Protein AF-A0A3S8V312-F1 (afdb_monomer_lite)

Radius of gyration: 23.3 Å; chains: 1; bounding box: 88×38×31 Å

Secondary structure (DSSP, 8-state):
-----------------------------------S-HHHHHHT--TT--HHHHHHHHHHHHHHS-TTT-TT-TTHHHHHHHHHHHHHHHHSHHHHHHHHHH-S-GGGGGGT-

pLDDT: mean 70.23, std 18.91, range [37.31, 92.5]

Sequence (113 aa):
MPLKKQRLETTEENVKTSDASSHQTNFDNKQTKFSSRPFYDILGISQDASINEIDKAYKLMAIRVHPDKNLNDANATEKFQQLIKAYETLKDPKKRHLYDLNGSDDAFYKRIY

Foldseek 3Di:
DDDDDDDDDDDDDDPDDDDDDDPPPDDDDDDDDPPLAVLCVLLPHDPPDDLVSLVVSLVVSCVVLPCVVVVPDPCSVVSNVSSVVSSVQSNDPVSVVVCVVVTPDPVVVVVPD

Structure (mmCIF, N/CA/C/O backbone):
data_AF-A0A3S8V312-F1
#
_entry.id   AF-A0A3S8V312-F1
#
loop_
_atom_site.group_PDB
_atom_site.id
_atom_site.type_symbol
_atom_site.label_atom_id
_atom_site.label_alt_id
_atom_site.label_comp_id
_atom_site.label_asym_id
_atom_site.label_entity_id
_atom_site.label_seq_id
_atom_site.pdbx_PDB_ins_code
_atom_site.Cartn_x
_atom_site.Cartn_y
_atom_site.Cartn_z
_atom_site.occupancy
_atom_site.B_iso_or_equiv
_atom_site.auth_seq_id
_atom_site.auth_comp_id
_atom_site.auth_asym_id
_atom_site.auth_atom_id
_atom_site.pdbx_PDB_model_num
ATOM 1 N N . MET A 1 1 ? -70.123 8.227 4.936 1.00 42.84 1 MET A N 1
ATOM 2 C CA . MET A 1 1 ? -69.164 7.237 4.394 1.00 42.84 1 MET A CA 1
ATOM 3 C C . MET A 1 1 ? -68.386 6.625 5.560 1.00 42.84 1 MET A C 1
ATOM 5 O O . MET A 1 1 ? -68.023 7.383 6.452 1.00 42.84 1 MET A O 1
ATOM 9 N N . PRO A 1 2 ? -68.245 5.289 5.631 1.00 42.06 2 PRO A N 1
ATOM 10 C CA . PRO A 1 2 ? -67.851 4.556 6.837 1.00 42.06 2 PRO A CA 1
ATOM 11 C C . PRO A 1 2 ? -66.333 4.408 7.032 1.00 42.06 2 PRO A C 1
ATOM 13 O O . PRO A 1 2 ? -65.575 4.279 6.076 1.00 42.06 2 PRO A O 1
ATOM 16 N N . LEU A 1 3 ? -65.936 4.347 8.308 1.00 47.75 3 LEU A N 1
ATOM 17 C CA . LEU A 1 3 ? -64.663 3.821 8.805 1.00 47.75 3 LEU A CA 1
ATOM 18 C C . LEU A 1 3 ? -64.564 2.303 8.586 1.00 47.75 3 LEU A C 1
ATOM 20 O O . LEU A 1 3 ? -65.566 1.608 8.754 1.00 47.75 3 LEU A O 1
ATOM 24 N N . LYS A 1 4 ? -63.346 1.776 8.393 1.00 49.97 4 LYS A N 1
ATOM 25 C CA . LYS A 1 4 ? -62.941 0.451 8.901 1.00 49.97 4 LYS A CA 1
ATOM 26 C C . LYS A 1 4 ? -61.419 0.364 9.073 1.00 49.97 4 LYS A C 1
ATOM 28 O O . LYS A 1 4 ? -60.651 0.629 8.158 1.00 49.97 4 LYS A O 1
ATOM 33 N N . LYS A 1 5 ? -61.039 0.034 10.308 1.00 49.31 5 LYS A N 1
ATOM 34 C CA . LYS A 1 5 ? -59.706 -0.338 10.795 1.00 49.31 5 LYS A CA 1
ATOM 35 C C . LYS A 1 5 ? -59.423 -1.821 10.498 1.00 49.31 5 LYS A C 1
ATOM 37 O O . LYS A 1 5 ? -60.373 -2.562 10.268 1.00 49.31 5 LYS A O 1
ATOM 42 N N . GLN A 1 6 ? -58.159 -2.207 10.718 1.00 40.34 6 GLN A N 1
ATOM 43 C CA . GLN A 1 6 ? -57.574 -3.531 11.048 1.00 40.34 6 GLN A CA 1
ATOM 44 C C . GLN A 1 6 ? -56.580 -4.030 9.994 1.00 40.34 6 GLN A C 1
ATOM 46 O O . GLN A 1 6 ? -56.851 -3.895 8.813 1.00 40.34 6 GLN A O 1
ATOM 51 N N . ARG A 1 7 ? -55.464 -4.688 10.327 1.00 42.94 7 ARG A N 1
ATOM 52 C CA . ARG A 1 7 ? -54.703 -4.940 11.571 1.00 42.94 7 ARG A CA 1
ATOM 53 C C . ARG A 1 7 ? -53.469 -5.771 11.142 1.00 42.94 7 ARG A C 1
ATOM 55 O O . ARG A 1 7 ? -53.582 -6.545 10.206 1.00 42.94 7 ARG A O 1
ATOM 62 N N . LEU A 1 8 ? -52.358 -5.530 11.844 1.00 46.00 8 LEU A N 1
ATOM 63 C CA . LEU A 1 8 ? -51.113 -6.293 12.096 1.00 46.00 8 LEU A CA 1
ATOM 64 C C . LEU A 1 8 ? -50.925 -7.705 11.494 1.00 46.00 8 LEU A C 1
ATOM 66 O O . LEU A 1 8 ? -51.817 -8.526 11.641 1.00 46.00 8 LEU A O 1
ATOM 70 N N . GLU A 1 9 ? -49.702 -8.000 11.027 1.00 42.09 9 GLU A N 1
ATOM 71 C CA . GLU A 1 9 ? -48.766 -9.049 11.523 1.00 42.09 9 GLU A CA 1
ATOM 72 C C . GLU A 1 9 ? -47.446 -8.933 10.715 1.00 42.09 9 GLU A C 1
ATOM 74 O O . GLU A 1 9 ? -47.503 -8.737 9.506 1.00 42.09 9 GLU A O 1
ATOM 79 N N . THR A 1 10 ? -46.286 -8.626 11.313 1.00 40.16 10 THR A N 1
ATOM 80 C CA . THR A 1 10 ? -45.315 -9.445 12.085 1.00 40.16 10 THR A CA 1
ATOM 81 C C . THR A 1 10 ? -44.509 -10.415 11.217 1.00 40.16 10 THR A C 1
ATOM 83 O O . THR A 1 10 ? -45.064 -11.027 10.319 1.00 40.16 10 THR A O 1
ATOM 86 N N . THR A 1 11 ? -43.236 -10.568 11.613 1.00 45.00 11 THR A N 1
ATOM 87 C CA . THR A 1 11 ? -42.170 -11.474 11.145 1.00 45.00 11 THR A CA 1
ATOM 88 C C . THR A 1 11 ? -41.345 -10.876 9.985 1.00 45.00 11 THR A C 1
ATOM 90 O O . THR A 1 11 ? -41.888 -10.361 9.023 1.00 45.00 11 THR A O 1
ATOM 93 N N . GLU A 1 12 ? -40.014 -10.795 10.018 1.00 54.50 12 GLU A N 1
ATOM 94 C CA . GLU A 1 12 ? -39.038 -11.705 10.616 1.00 54.50 12 GLU A CA 1
ATOM 95 C C . GLU A 1 12 ? -37.772 -10.951 11.049 1.00 54.50 12 GLU A C 1
ATOM 97 O O . GLU A 1 12 ? -37.232 -10.105 10.332 1.00 54.50 12 GLU A O 1
ATOM 102 N N . GLU A 1 13 ? -37.300 -11.295 12.245 1.00 46.16 13 GLU A N 1
ATOM 103 C CA . GLU A 1 13 ? -35.908 -11.150 12.646 1.00 46.16 13 GLU A CA 1
ATOM 104 C C . GLU A 1 13 ? -34.987 -11.795 11.606 1.00 46.16 13 GLU A C 1
ATOM 106 O O . GLU A 1 13 ? -35.237 -12.910 11.153 1.00 46.16 13 GLU A O 1
ATOM 111 N N . ASN A 1 14 ? -33.851 -11.164 11.321 1.00 45.34 14 ASN A N 1
ATOM 112 C CA . ASN A 1 14 ? -32.683 -11.933 10.911 1.00 45.34 14 ASN A CA 1
ATOM 113 C C . ASN A 1 14 ? -31.423 -11.355 11.554 1.00 45.34 14 ASN A C 1
ATOM 115 O O . ASN A 1 14 ? -30.580 -10.735 10.908 1.00 45.34 14 ASN A O 1
ATOM 119 N N . VAL A 1 15 ? -31.307 -11.578 12.863 1.00 52.47 15 VAL A N 1
ATOM 120 C CA . VAL A 1 15 ? -29.998 -11.782 13.479 1.00 52.47 15 VAL A CA 1
ATOM 121 C C . VAL A 1 15 ? -29.544 -13.170 13.042 1.00 52.47 15 VAL A C 1
ATOM 123 O O . VAL A 1 15 ? -30.069 -14.175 13.515 1.00 52.47 15 VAL A O 1
ATOM 126 N N . LYS A 1 16 ? -28.556 -13.238 12.149 1.00 48.75 16 LYS A N 1
ATOM 127 C CA . LYS A 1 16 ? -27.792 -14.468 11.943 1.00 48.75 16 LYS A CA 1
ATOM 128 C C . LYS A 1 16 ? -26.303 -14.184 12.019 1.00 48.75 16 LYS A C 1
ATOM 130 O O . LYS A 1 16 ? -25.621 -13.953 11.027 1.00 48.75 16 LYS A O 1
ATOM 135 N N . THR A 1 17 ? -25.819 -14.216 13.254 1.00 47.81 17 THR A N 1
ATOM 136 C CA . THR A 1 17 ? -24.471 -14.677 13.569 1.00 47.81 17 THR A CA 1
ATOM 137 C C . THR A 1 17 ? -24.333 -16.136 13.130 1.00 47.81 17 THR A C 1
ATOM 139 O O . THR A 1 17 ? -25.051 -17.003 13.625 1.00 47.81 17 THR A O 1
ATOM 142 N N . SER A 1 18 ? -23.424 -16.392 12.198 1.00 46.62 18 SER A N 1
ATOM 143 C CA . SER A 1 18 ? -22.725 -17.668 11.992 1.00 46.62 18 SER A CA 1
ATOM 144 C C . SER A 1 18 ? -21.650 -17.366 10.946 1.00 46.62 18 SER A C 1
ATOM 146 O O . SER A 1 18 ? -21.971 -17.178 9.776 1.00 46.62 18 SER A O 1
ATOM 148 N N . ASP A 1 19 ? -20.446 -16.973 11.349 1.00 42.00 19 ASP A N 1
ATOM 149 C CA . ASP A 1 19 ? -19.331 -17.887 11.625 1.00 42.00 19 ASP A CA 1
ATOM 150 C C . ASP A 1 19 ? -19.140 -18.994 10.576 1.00 42.00 19 ASP A C 1
ATOM 152 O O . ASP A 1 19 ? -20.055 -19.744 10.247 1.00 42.00 19 ASP A O 1
ATOM 156 N N . ALA A 1 20 ? -17.877 -19.110 10.158 1.00 45.06 20 ALA A N 1
ATOM 157 C CA . ALA A 1 20 ? -17.252 -20.178 9.380 1.00 45.06 20 ALA A CA 1
ATOM 158 C C . ALA A 1 20 ? -17.458 -20.194 7.846 1.00 45.06 20 ALA A C 1
ATOM 160 O O . ALA A 1 20 ? -18.373 -20.789 7.295 1.00 45.06 20 ALA A O 1
ATOM 161 N N . SER A 1 21 ? -16.425 -19.663 7.180 1.00 43.53 21 SER A N 1
ATOM 162 C CA . SER A 1 21 ? -15.687 -20.318 6.089 1.00 43.53 21 SER A CA 1
ATOM 163 C C . SER A 1 21 ? -16.442 -20.706 4.811 1.00 43.53 21 SER A C 1
ATOM 165 O O . SER A 1 21 ? -16.982 -21.801 4.681 1.00 43.53 21 SER A O 1
ATOM 167 N N . SER A 1 22 ? -16.306 -19.862 3.787 1.00 37.31 22 SER A N 1
ATOM 168 C CA . SER A 1 22 ? -15.978 -20.302 2.421 1.00 37.31 22 SER A CA 1
ATOM 169 C C . SER A 1 22 ? -15.510 -19.100 1.605 1.00 37.31 22 SER A C 1
ATOM 171 O O . SER A 1 22 ? -16.280 -18.483 0.875 1.00 37.31 22 SER A O 1
ATOM 173 N N . HIS A 1 23 ? -14.231 -18.734 1.735 1.00 39.84 23 HIS A N 1
ATOM 174 C CA . HIS A 1 23 ? -13.601 -17.863 0.742 1.00 39.84 23 HIS A CA 1
ATOM 175 C C . HIS A 1 23 ? -13.265 -18.727 -0.471 1.00 39.84 23 HIS A C 1
ATOM 177 O O . HIS A 1 23 ? -12.166 -19.259 -0.604 1.00 39.84 23 HIS A O 1
ATOM 183 N N . GLN A 1 24 ? -14.264 -18.908 -1.331 1.00 43.72 24 GLN A N 1
ATOM 184 C CA . GLN A 1 24 ? -14.083 -19.405 -2.684 1.00 43.72 24 GLN A CA 1
ATOM 185 C C . GLN A 1 24 ? -13.208 -18.374 -3.415 1.00 43.72 24 GLN A C 1
ATOM 187 O O . GLN A 1 24 ? -13.698 -17.340 -3.870 1.00 43.72 24 GLN A 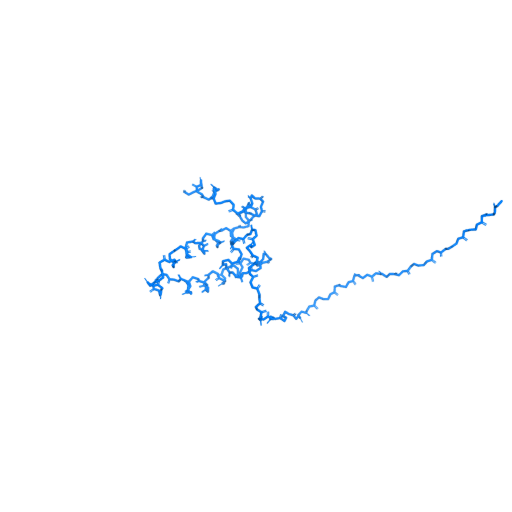O 1
ATOM 192 N N . THR A 1 25 ? -11.891 -18.590 -3.468 1.00 44.00 25 THR A N 1
ATOM 193 C CA . THR A 1 25 ? -10.986 -17.740 -4.250 1.00 44.00 25 THR A CA 1
ATOM 194 C C . THR A 1 25 ? -11.180 -18.072 -5.723 1.00 44.00 25 THR A C 1
ATOM 196 O O . THR A 1 25 ? -10.464 -18.893 -6.295 1.00 44.00 25 THR A O 1
ATOM 199 N N . ASN A 1 26 ? -12.201 -17.458 -6.316 1.00 44.97 26 ASN A N 1
ATOM 200 C CA . ASN A 1 26 ? -12.432 -17.436 -7.751 1.00 44.97 26 ASN A CA 1
ATOM 201 C C . ASN A 1 26 ? -11.351 -16.562 -8.401 1.00 44.97 26 ASN A C 1
ATOM 203 O O . ASN A 1 26 ? -11.486 -15.346 -8.526 1.00 44.97 26 ASN A O 1
ATOM 207 N N . PHE A 1 27 ? -10.248 -17.204 -8.773 1.00 60.53 27 PHE A N 1
ATOM 208 C CA . PHE A 1 27 ? -9.348 -16.714 -9.805 1.00 60.53 27 PHE A CA 1
ATOM 209 C C . PHE A 1 27 ? -10.092 -16.801 -11.136 1.00 60.53 27 PHE A C 1
ATOM 211 O O . PHE A 1 27 ? -10.255 -17.910 -11.608 1.00 60.53 27 PHE A O 1
ATOM 218 N N . ASP A 1 28 ? -10.559 -15.682 -11.699 1.00 45.91 28 ASP A N 1
ATOM 219 C CA . ASP A 1 28 ? -10.660 -15.473 -13.156 1.00 45.91 28 ASP A CA 1
ATOM 220 C C . ASP A 1 28 ? -11.163 -14.049 -13.499 1.00 45.91 28 ASP A C 1
ATOM 222 O O . ASP A 1 28 ? -12.344 -13.722 -13.431 1.00 45.91 28 ASP A O 1
ATOM 226 N N . ASN A 1 29 ? -10.200 -13.199 -13.872 1.00 64.19 29 ASN A N 1
ATOM 227 C CA . ASN A 1 29 ? -10.244 -12.247 -14.990 1.00 64.19 29 ASN A CA 1
ATOM 228 C C . ASN A 1 29 ? -11.448 -11.279 -15.158 1.00 64.19 29 ASN A C 1
ATOM 230 O O . ASN A 1 29 ? -12.419 -11.609 -15.837 1.00 64.19 29 ASN A O 1
ATOM 234 N N . LYS A 1 30 ? -11.283 -10.000 -14.757 1.00 46.47 30 LYS A N 1
ATOM 235 C CA . LYS A 1 30 ? -11.617 -8.854 -15.642 1.00 46.47 30 LYS A CA 1
ATOM 236 C C . LYS A 1 30 ? -11.063 -7.492 -15.181 1.00 46.47 30 LYS A C 1
ATOM 238 O O . LYS A 1 30 ? -11.475 -6.931 -14.175 1.00 46.47 30 LYS A O 1
ATOM 243 N N . GLN A 1 31 ? -10.145 -6.982 -15.998 1.00 46.69 31 GLN A N 1
ATOM 244 C CA . GLN A 1 31 ? -9.821 -5.588 -16.340 1.00 46.69 31 GLN A CA 1
ATOM 245 C C . GLN A 1 31 ? -10.380 -4.432 -15.469 1.00 46.69 31 GLN A C 1
ATOM 247 O O . GLN A 1 31 ? -11.556 -4.080 -15.523 1.00 46.69 31 GLN A O 1
ATOM 252 N N . THR A 1 32 ? -9.434 -3.775 -14.785 1.00 46.22 32 THR A N 1
ATOM 253 C CA . THR A 1 32 ? -9.288 -2.314 -14.613 1.00 46.22 32 THR A CA 1
ATOM 254 C C . THR A 1 32 ? -10.492 -1.529 -14.082 1.00 46.22 32 THR A C 1
ATOM 256 O O . THR A 1 32 ? -11.098 -0.728 -14.792 1.00 46.22 32 THR A O 1
ATOM 259 N N . LYS A 1 33 ? -10.736 -1.612 -12.773 1.00 45.69 33 LYS A N 1
ATOM 260 C CA . LYS A 1 33 ? -11.021 -0.383 -12.027 1.00 45.69 33 LYS A CA 1
ATOM 261 C C . LYS A 1 33 ? -9.681 0.126 -11.520 1.00 45.69 33 LYS A C 1
ATOM 263 O O . LYS A 1 33 ? -9.056 -0.537 -10.705 1.00 45.69 33 LYS A O 1
ATOM 268 N N . PHE A 1 34 ? -9.232 1.277 -12.014 1.00 50.50 34 PHE A N 1
ATOM 269 C CA . PHE A 1 34 ? -8.272 2.082 -11.266 1.00 50.50 34 PHE A CA 1
ATOM 270 C C . PHE A 1 34 ? -8.983 2.472 -9.973 1.00 50.50 34 PHE A C 1
ATOM 272 O O . PHE A 1 34 ? -9.799 3.396 -9.957 1.00 50.50 34 PHE A O 1
ATOM 279 N N . SER A 1 35 ? -8.792 1.672 -8.925 1.00 47.75 35 SER A N 1
ATOM 280 C CA . SER A 1 35 ? -9.365 1.947 -7.621 1.00 47.75 35 SER A CA 1
ATOM 281 C C . SER A 1 35 ? -8.879 3.315 -7.188 1.00 47.75 35 SER A C 1
ATOM 283 O O . SER A 1 35 ? -7.716 3.667 -7.378 1.00 47.75 35 SER A O 1
ATOM 285 N N . SER A 1 36 ? -9.744 4.062 -6.513 1.00 57.38 36 SER A N 1
ATOM 286 C CA . SER A 1 36 ? -9.420 5.363 -5.924 1.00 57.38 36 SER A CA 1
ATOM 287 C C . SER A 1 36 ? -8.280 5.312 -4.882 1.00 57.38 36 SER A C 1
ATOM 289 O O . SER A 1 36 ? -7.986 6.333 -4.260 1.00 57.38 36 SER A O 1
ATOM 291 N N . ARG A 1 37 ? -7.663 4.135 -4.675 1.00 64.56 37 ARG A N 1
ATOM 292 C CA . ARG A 1 37 ? -6.613 3.830 -3.707 1.00 64.56 37 ARG A CA 1
ATOM 293 C C . ARG A 1 37 ? -5.565 2.837 -4.267 1.00 64.56 37 ARG A C 1
ATOM 295 O O . ARG A 1 37 ? -5.647 1.645 -3.968 1.00 64.56 37 ARG A O 1
ATOM 302 N N . PRO A 1 38 ? -4.560 3.294 -5.036 1.00 74.12 38 PRO A N 1
ATOM 303 C CA . PRO A 1 38 ? -3.558 2.428 -5.661 1.00 74.12 38 PRO A CA 1
ATOM 304 C C . PRO A 1 38 ? -2.729 1.599 -4.667 1.00 74.12 38 PRO A C 1
ATOM 306 O O . PRO A 1 38 ? -2.203 0.561 -5.048 1.00 74.12 38 PRO A O 1
ATOM 309 N N . PHE A 1 39 ? -2.606 1.994 -3.393 1.00 83.62 39 PHE A N 1
ATOM 310 C CA . PHE A 1 39 ? -1.722 1.297 -2.446 1.00 83.62 39 PHE A CA 1
ATOM 311 C C . PHE A 1 39 ? -2.185 -0.117 -2.079 1.00 83.62 39 PHE A C 1
ATOM 313 O O . PHE A 1 39 ? -1.352 -1.013 -1.965 1.00 83.62 39 PHE A O 1
ATOM 320 N N . TYR A 1 40 ? -3.492 -0.344 -1.939 1.00 86.56 40 TYR A N 1
ATOM 321 C CA . TYR A 1 40 ? -4.022 -1.681 -1.650 1.00 86.56 40 TYR A CA 1
ATOM 322 C C . TYR A 1 40 ? -3.869 -2.610 -2.865 1.00 86.56 40 TYR A C 1
ATOM 324 O O . TYR A 1 40 ? -3.487 -3.770 -2.711 1.00 86.56 40 TYR A O 1
ATOM 332 N N . ASP A 1 41 ? -4.050 -2.066 -4.072 1.00 84.31 41 ASP A N 1
ATOM 333 C CA . ASP A 1 41 ? -3.871 -2.798 -5.329 1.00 84.31 41 ASP A CA 1
ATOM 334 C C . ASP A 1 41 ? -2.400 -3.157 -5.588 1.00 84.31 41 ASP A C 1
ATOM 336 O O . ASP A 1 41 ? -2.114 -4.266 -6.034 1.00 84.31 41 ASP A O 1
ATOM 340 N N . ILE A 1 42 ? -1.455 -2.263 -5.257 1.00 85.38 42 ILE A N 1
ATOM 341 C CA . ILE A 1 42 ? -0.008 -2.524 -5.380 1.00 85.38 42 ILE A CA 1
ATOM 342 C C . ILE A 1 42 ? 0.415 -3.711 -4.505 1.00 85.38 42 ILE A C 1
ATOM 344 O O . ILE A 1 42 ? 1.212 -4.546 -4.936 1.00 85.38 42 ILE A O 1
ATOM 348 N N . LEU A 1 43 ? -0.118 -3.807 -3.282 1.00 85.62 43 LEU A N 1
ATOM 349 C CA . LEU A 1 43 ? 0.140 -4.953 -2.407 1.00 85.62 43 LEU A CA 1
ATOM 350 C C . LEU A 1 43 ? -0.707 -6.180 -2.784 1.00 85.62 43 LEU A C 1
ATOM 352 O O . LEU A 1 43 ? -0.369 -7.291 -2.377 1.00 85.62 43 LEU A O 1
ATOM 356 N N . GLY A 1 44 ? -1.774 -6.005 -3.569 1.00 85.50 44 GLY A N 1
ATOM 357 C CA . GLY A 1 44 ? -2.708 -7.067 -3.937 1.00 85.50 44 GLY A CA 1
ATOM 358 C C . GLY A 1 44 ? -3.542 -7.559 -2.753 1.00 85.50 44 GLY A C 1
ATOM 359 O O . GLY A 1 44 ? -3.816 -8.753 -2.649 1.00 85.50 44 GLY A O 1
ATOM 360 N N . ILE A 1 45 ? -3.895 -6.658 -1.835 1.00 88.62 45 ILE A N 1
ATOM 361 C CA . ILE A 1 45 ? -4.631 -6.964 -0.603 1.00 88.62 45 ILE A CA 1
ATOM 362 C C . ILE A 1 45 ? -5.959 -6.209 -0.545 1.00 88.62 45 ILE A C 1
ATOM 364 O O . ILE A 1 45 ? -6.134 -5.179 -1.194 1.00 88.62 45 ILE A O 1
ATOM 368 N N . SER A 1 46 ? -6.891 -6.702 0.275 1.00 86.25 46 SER A N 1
ATOM 369 C CA . SER A 1 46 ? -8.142 -5.987 0.540 1.00 86.25 46 SER A CA 1
ATOM 370 C C . SER A 1 46 ? -7.904 -4.724 1.374 1.00 86.25 46 SER A C 1
ATOM 372 O O . SER A 1 46 ? -6.938 -4.628 2.131 1.00 86.25 46 SER A O 1
ATOM 374 N N . GLN A 1 47 ? -8.835 -3.774 1.298 1.00 82.69 47 GLN A N 1
ATOM 375 C CA . GLN A 1 47 ? -8.863 -2.622 2.202 1.00 82.69 47 GLN A CA 1
ATOM 376 C C . GLN A 1 47 ? -9.057 -3.070 3.651 1.00 82.69 47 GLN A C 1
ATOM 378 O O . GLN A 1 47 ? -8.494 -2.470 4.554 1.00 82.69 47 GLN A O 1
ATOM 383 N N . ASP A 1 48 ? -9.755 -4.179 3.881 1.00 84.81 48 ASP A N 1
ATOM 384 C CA . ASP A 1 48 ? -9.950 -4.760 5.214 1.00 84.81 48 ASP A CA 1
ATOM 385 C C . ASP A 1 48 ? -8.747 -5.583 5.702 1.00 84.81 48 ASP A C 1
ATOM 387 O O . ASP A 1 48 ? -8.799 -6.181 6.776 1.00 84.81 48 ASP A O 1
ATOM 391 N N . ALA A 1 49 ? -7.652 -5.621 4.932 1.00 87.44 49 ALA A N 1
ATOM 392 C CA . ALA A 1 49 ? -6.478 -6.402 5.282 1.00 87.44 49 ALA A CA 1
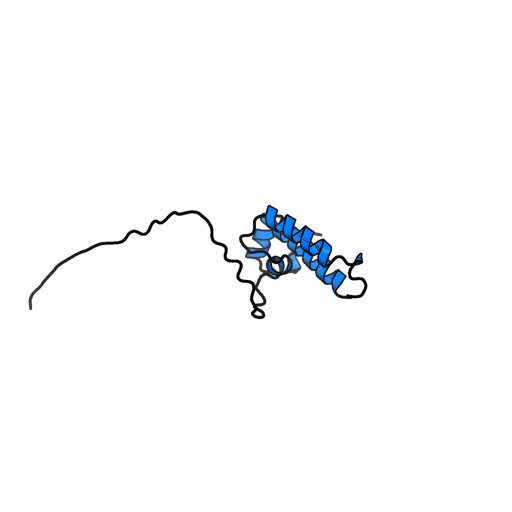ATOM 393 C C . ALA A 1 49 ? -5.867 -5.948 6.613 1.00 87.44 49 ALA A C 1
ATOM 395 O O . ALA A 1 49 ? -5.704 -4.753 6.904 1.00 87.44 49 ALA A O 1
ATOM 396 N N . SER A 1 50 ? -5.485 -6.944 7.404 1.00 90.38 50 SER A N 1
ATOM 397 C CA . SER A 1 50 ? -4.798 -6.762 8.676 1.00 90.38 50 SER A CA 1
ATOM 398 C C . SER A 1 50 ? -3.333 -6.371 8.466 1.00 90.38 50 SER A C 1
ATOM 400 O O . SER A 1 50 ? -2.720 -6.698 7.450 1.00 90.38 50 SER A O 1
ATOM 402 N N . ILE A 1 51 ? -2.706 -5.762 9.478 1.00 89.56 51 ILE A N 1
ATOM 403 C CA . ILE A 1 51 ? -1.272 -5.399 9.451 1.00 89.56 51 ILE A CA 1
ATOM 404 C C . ILE A 1 51 ? -0.385 -6.618 9.134 1.00 89.56 51 ILE A C 1
ATOM 406 O O . ILE A 1 51 ? 0.578 -6.516 8.377 1.00 89.56 51 ILE A O 1
ATOM 410 N N . ASN A 1 52 ? -0.747 -7.795 9.651 1.00 90.56 52 ASN A N 1
ATOM 411 C CA . ASN A 1 52 ? -0.049 -9.047 9.352 1.00 90.56 52 ASN A CA 1
ATOM 412 C C . ASN A 1 52 ? -0.133 -9.446 7.870 1.00 90.56 52 ASN A C 1
ATOM 414 O O . ASN A 1 52 ? 0.812 -10.024 7.337 1.00 90.56 52 ASN A O 1
ATOM 418 N N . GLU A 1 53 ? -1.253 -9.171 7.204 1.00 90.50 53 GLU A N 1
ATOM 419 C CA . GLU A 1 53 ? -1.430 -9.452 5.777 1.00 90.50 53 GLU A CA 1
ATOM 420 C C . GLU A 1 53 ? -0.656 -8.448 4.927 1.00 90.50 53 GLU A C 1
ATOM 422 O O . GLU A 1 53 ? 0.025 -8.856 3.990 1.00 90.50 53 GLU A O 1
ATOM 427 N N . ILE A 1 54 ? -0.665 -7.170 5.318 1.00 90.94 54 ILE A N 1
ATOM 428 C CA . ILE A 1 54 ? 0.152 -6.109 4.710 1.00 90.94 54 ILE A CA 1
ATOM 429 C C . ILE A 1 54 ? 1.642 -6.488 4.744 1.00 90.94 54 ILE A C 1
ATOM 431 O O . ILE A 1 54 ? 2.327 -6.406 3.726 1.00 90.94 54 ILE A O 1
ATOM 435 N N . ASP A 1 55 ? 2.144 -6.966 5.887 1.00 91.44 55 ASP A N 1
ATOM 436 C CA . ASP A 1 55 ? 3.552 -7.354 6.046 1.00 91.44 55 ASP A CA 1
ATOM 437 C C . ASP A 1 55 ? 3.926 -8.598 5.225 1.00 91.44 55 ASP A C 1
ATOM 439 O O . ASP A 1 55 ? 4.995 -8.657 4.613 1.00 91.44 55 ASP A O 1
ATOM 443 N N . LYS A 1 56 ? 3.028 -9.586 5.151 1.00 92.44 56 LYS A N 1
ATOM 444 C CA . LYS A 1 56 ? 3.218 -10.770 4.299 1.00 92.44 56 LYS A CA 1
ATOM 445 C C . LYS A 1 56 ? 3.203 -10.406 2.814 1.00 92.44 56 LYS A C 1
ATOM 447 O O . LYS A 1 56 ? 4.091 -10.834 2.078 1.00 92.44 56 LYS A O 1
ATOM 452 N N . ALA A 1 57 ? 2.228 -9.610 2.382 1.00 91.44 57 ALA A N 1
ATOM 453 C CA . ALA A 1 57 ? 2.080 -9.182 0.997 1.00 91.44 57 ALA A CA 1
ATOM 454 C C . ALA A 1 57 ? 3.278 -8.347 0.534 1.00 91.44 57 ALA A C 1
ATOM 456 O O . ALA A 1 57 ? 3.828 -8.613 -0.534 1.00 91.44 57 ALA A O 1
ATOM 457 N N . TYR A 1 58 ? 3.752 -7.418 1.372 1.00 92.50 58 TYR A N 1
ATOM 458 C CA . TYR A 1 58 ? 4.953 -6.634 1.096 1.00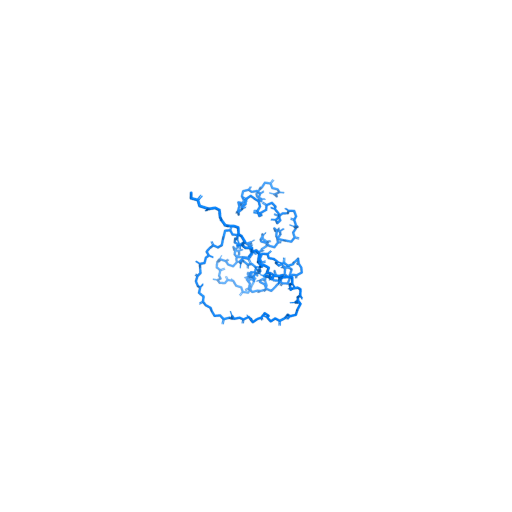 92.50 58 TYR A CA 1
ATOM 459 C C . TYR A 1 58 ? 6.176 -7.522 0.859 1.00 92.50 58 TYR A C 1
ATOM 461 O O . TYR A 1 58 ? 6.842 -7.376 -0.161 1.00 92.50 58 TYR A O 1
ATOM 469 N N . LYS A 1 59 ? 6.446 -8.491 1.746 1.00 91.19 59 LYS A N 1
ATOM 470 C CA . LYS A 1 59 ? 7.589 -9.411 1.592 1.00 91.19 59 LYS A CA 1
ATOM 471 C C . LYS A 1 59 ? 7.505 -10.211 0.294 1.00 91.19 59 LYS A C 1
ATOM 473 O O . LYS A 1 59 ? 8.499 -10.335 -0.417 1.00 91.19 59 LYS A O 1
ATOM 478 N N . LEU A 1 60 ? 6.320 -10.726 -0.033 1.00 90.56 60 LEU A N 1
ATOM 479 C CA . LEU A 1 60 ? 6.092 -11.484 -1.264 1.00 90.56 60 LEU A CA 1
ATOM 480 C C . LEU A 1 60 ? 6.304 -10.614 -2.507 1.00 90.56 60 LEU A C 1
ATOM 482 O O . LEU A 1 60 ? 7.021 -11.017 -3.422 1.00 90.56 60 LEU A O 1
ATOM 486 N N . MET A 1 61 ? 5.722 -9.416 -2.539 1.00 89.75 61 MET A N 1
ATOM 487 C CA . MET A 1 61 ? 5.863 -8.502 -3.671 1.00 89.75 61 MET A CA 1
ATOM 488 C C . MET A 1 61 ? 7.288 -7.972 -3.807 1.00 89.75 61 MET A C 1
ATOM 490 O O . MET A 1 61 ? 7.792 -7.915 -4.923 1.00 89.75 61 MET A O 1
ATOM 494 N N . ALA A 1 62 ? 7.973 -7.674 -2.701 1.00 88.94 62 ALA A N 1
ATOM 495 C CA . ALA A 1 62 ? 9.342 -7.166 -2.706 1.00 88.94 62 ALA A CA 1
ATOM 496 C C . ALA A 1 62 ? 10.303 -8.153 -3.370 1.00 88.94 62 ALA A C 1
ATOM 498 O O . ALA A 1 62 ? 11.176 -7.734 -4.118 1.00 88.94 62 ALA A O 1
ATOM 499 N N . ILE A 1 63 ? 10.105 -9.460 -3.165 1.00 89.00 63 ILE A N 1
ATOM 500 C CA . ILE A 1 63 ? 10.883 -10.508 -3.841 1.00 89.00 63 ILE A CA 1
ATOM 501 C C . ILE A 1 63 ? 10.548 -10.566 -5.339 1.00 89.00 63 ILE A C 1
ATOM 503 O O . ILE A 1 63 ? 11.439 -10.778 -6.161 1.00 89.00 63 ILE A O 1
ATOM 507 N N . ARG A 1 64 ? 9.274 -10.373 -5.708 1.00 86.56 64 ARG A N 1
ATOM 508 C CA . ARG A 1 64 ? 8.806 -10.434 -7.105 1.00 86.56 64 ARG A CA 1
ATOM 509 C C . ARG A 1 64 ? 9.283 -9.245 -7.933 1.00 86.56 64 ARG A C 1
ATOM 511 O O . ARG A 1 64 ? 9.699 -9.437 -9.071 1.00 86.56 64 ARG A O 1
ATOM 518 N N . VAL A 1 65 ? 9.237 -8.042 -7.366 1.00 86.06 65 VAL A N 1
ATOM 519 C CA . VAL A 1 65 ? 9.596 -6.786 -8.046 1.00 86.06 65 VAL A CA 1
ATOM 520 C C . VAL A 1 65 ? 10.999 -6.294 -7.684 1.00 86.06 65 VAL A C 1
ATOM 522 O O . VAL A 1 65 ? 11.356 -5.169 -8.017 1.00 86.06 65 VAL A O 1
ATOM 525 N N . HIS A 1 66 ? 11.812 -7.125 -7.018 1.00 84.69 66 HIS A N 1
ATOM 526 C CA . HIS A 1 66 ? 13.158 -6.747 -6.593 1.00 84.69 66 HIS A CA 1
ATOM 527 C C . HIS A 1 66 ? 14.006 -6.298 -7.799 1.00 84.69 66 HIS A C 1
ATOM 529 O O . HIS A 1 66 ? 14.089 -7.053 -8.777 1.00 84.69 66 HIS A O 1
ATOM 535 N N . PRO A 1 67 ? 14.675 -5.132 -7.746 1.00 84.56 67 PRO A N 1
ATOM 536 C CA . PRO A 1 67 ? 15.439 -4.607 -8.880 1.00 84.56 67 PRO A CA 1
ATOM 537 C C . PRO A 1 67 ? 16.615 -5.513 -9.272 1.00 84.56 67 PRO A C 1
ATOM 539 O O . PRO A 1 67 ? 16.898 -5.656 -10.454 1.00 84.56 67 PRO A O 1
ATOM 542 N N . ASP A 1 68 ? 17.228 -6.214 -8.309 1.00 86.56 68 ASP A N 1
ATOM 543 C CA . ASP A 1 68 ? 18.325 -7.172 -8.563 1.00 86.56 68 ASP A CA 1
ATOM 544 C C . ASP A 1 68 ? 17.909 -8.345 -9.467 1.00 86.56 68 ASP A C 1
ATOM 546 O O . ASP A 1 68 ? 18.680 -8.813 -10.296 1.00 86.56 68 ASP A O 1
ATOM 550 N N . LYS A 1 69 ? 16.656 -8.805 -9.356 1.00 82.62 69 LYS A N 1
ATOM 551 C CA . LYS A 1 69 ? 16.116 -9.881 -10.205 1.00 82.62 69 LYS A CA 1
ATOM 552 C C . LYS A 1 69 ? 15.509 -9.353 -11.506 1.00 82.62 69 LYS A C 1
ATOM 554 O O . LYS A 1 69 ? 15.336 -10.123 -12.445 1.00 82.62 69 LYS A O 1
ATOM 559 N N . ASN A 1 70 ? 15.197 -8.058 -11.561 1.00 81.69 70 ASN A N 1
ATOM 560 C CA . ASN A 1 70 ? 14.502 -7.401 -12.666 1.00 81.69 70 ASN A CA 1
ATOM 561 C C . ASN A 1 70 ? 15.361 -6.290 -13.293 1.00 81.69 70 ASN A C 1
ATOM 563 O O . ASN A 1 70 ? 14.854 -5.224 -13.629 1.00 81.69 70 ASN A O 1
ATOM 567 N N . LEU A 1 71 ? 16.657 -6.556 -13.489 1.00 78.75 71 LEU A N 1
ATOM 568 C CA . LEU A 1 71 ? 17.638 -5.612 -14.051 1.00 78.75 71 LEU A CA 1
ATOM 569 C C . LEU A 1 71 ? 17.258 -5.079 -15.449 1.00 78.75 71 LEU A C 1
ATOM 571 O O . LEU A 1 71 ? 17.727 -4.019 -15.851 1.00 78.75 71 LEU A O 1
ATOM 575 N N . ASN A 1 72 ? 16.405 -5.804 -16.180 1.00 80.31 72 ASN A N 1
ATOM 576 C CA . ASN A 1 72 ? 15.944 -5.440 -17.524 1.00 80.31 72 ASN A CA 1
ATOM 577 C C . ASN A 1 72 ? 14.623 -4.648 -17.539 1.00 80.31 72 ASN A C 1
ATOM 579 O O . ASN A 1 72 ? 14.220 -4.176 -18.600 1.00 80.31 72 ASN A O 1
ATOM 583 N N . ASP A 1 73 ? 13.926 -4.513 -16.405 1.00 80.75 73 ASP A N 1
ATOM 584 C CA . ASP A 1 73 ? 12.705 -3.707 -16.318 1.00 80.75 73 ASP A CA 1
ATOM 585 C C . ASP A 1 73 ? 13.054 -2.333 -15.737 1.00 80.75 73 ASP A C 1
ATOM 587 O O . ASP A 1 73 ? 13.270 -2.181 -14.536 1.00 80.75 73 ASP A O 1
ATOM 591 N N . ALA A 1 74 ? 13.073 -1.308 -16.594 1.00 81.25 74 ALA A N 1
ATOM 592 C CA . ALA A 1 74 ? 13.299 0.078 -16.180 1.00 81.25 74 ALA A CA 1
ATOM 593 C C . ALA A 1 74 ? 12.267 0.563 -15.140 1.00 81.25 74 ALA A C 1
ATOM 595 O O . ALA A 1 74 ? 12.552 1.463 -14.352 1.00 81.25 74 ALA A O 1
ATOM 596 N N . ASN A 1 75 ? 11.090 -0.070 -15.093 1.00 82.12 75 ASN A N 1
ATOM 597 C CA . ASN A 1 75 ? 10.035 0.241 -14.135 1.00 82.12 75 ASN A CA 1
ATOM 598 C C . ASN A 1 75 ? 10.168 -0.560 -12.833 1.00 82.12 75 ASN A C 1
ATOM 600 O O . ASN A 1 75 ? 9.376 -0.338 -11.921 1.00 82.12 75 ASN A O 1
ATOM 604 N N . ALA A 1 76 ? 11.121 -1.493 -12.704 1.00 81.50 76 ALA A N 1
ATOM 605 C CA . ALA A 1 76 ? 11.297 -2.269 -11.474 1.00 81.50 76 ALA A CA 1
ATOM 606 C C . ALA A 1 76 ? 11.580 -1.355 -10.278 1.00 81.50 76 ALA A C 1
ATOM 608 O O . ALA A 1 76 ? 10.972 -1.514 -9.222 1.00 81.50 76 ALA A O 1
ATOM 609 N N . THR A 1 77 ? 12.433 -0.346 -10.470 1.00 84.12 77 THR A N 1
ATOM 610 C CA . THR A 1 77 ? 12.723 0.674 -9.455 1.00 84.12 77 THR A CA 1
ATOM 611 C C . THR A 1 77 ? 11.465 1.435 -9.050 1.00 84.12 77 THR A C 1
ATOM 613 O O . THR A 1 77 ? 11.191 1.567 -7.860 1.00 84.12 77 THR A O 1
ATOM 616 N N . GLU A 1 78 ? 10.670 1.897 -10.017 1.00 84.94 78 GLU A N 1
ATOM 617 C CA . GLU A 1 78 ? 9.443 2.648 -9.740 1.00 84.94 78 GLU A CA 1
ATOM 618 C C . GLU A 1 78 ? 8.396 1.779 -9.030 1.00 84.94 78 GLU A C 1
ATOM 620 O O . GLU A 1 78 ? 7.851 2.178 -8.002 1.00 84.94 78 GLU A O 1
ATOM 625 N N . LYS A 1 79 ? 8.171 0.548 -9.504 1.00 84.50 79 LYS A N 1
ATOM 626 C CA . LYS A 1 79 ? 7.274 -0.427 -8.862 1.00 84.50 79 LYS A CA 1
ATOM 627 C C . LYS A 1 79 ? 7.712 -0.736 -7.432 1.00 84.50 79 LYS A C 1
ATOM 629 O O . LYS A 1 79 ? 6.874 -0.825 -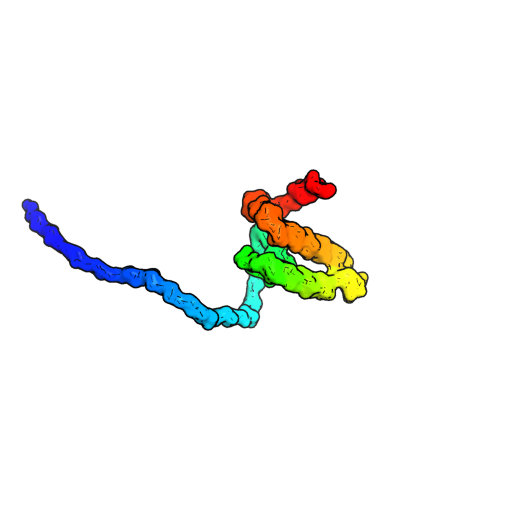6.539 1.00 84.50 79 LYS A O 1
ATOM 634 N N . PHE A 1 80 ? 9.016 -0.879 -7.199 1.00 87.25 80 PHE A N 1
ATOM 635 C CA . PHE A 1 80 ? 9.562 -1.133 -5.869 1.00 87.25 80 PHE A CA 1
ATOM 636 C C . PHE A 1 80 ? 9.383 0.077 -4.942 1.00 87.25 80 PHE A C 1
ATOM 638 O O . PHE A 1 80 ? 8.968 -0.085 -3.797 1.00 87.25 80 PHE A O 1
ATOM 645 N N . GLN A 1 81 ? 9.602 1.297 -5.440 1.00 86.12 81 GLN A N 1
ATOM 646 C CA . GLN A 1 81 ? 9.323 2.527 -4.690 1.00 86.12 81 GLN A CA 1
ATOM 647 C C . GLN A 1 81 ? 7.836 2.656 -4.338 1.00 86.12 81 GLN A C 1
ATOM 649 O O . GLN A 1 81 ? 7.496 2.945 -3.190 1.00 86.12 81 GLN A O 1
ATOM 654 N N . GLN A 1 82 ? 6.943 2.391 -5.296 1.00 86.19 82 GLN A N 1
ATOM 655 C CA . GLN A 1 82 ? 5.499 2.383 -5.065 1.00 86.19 82 GLN A CA 1
ATOM 656 C C . GLN A 1 82 ? 5.098 1.330 -4.021 1.00 86.19 82 GLN A C 1
ATOM 658 O O . GLN A 1 82 ? 4.278 1.617 -3.149 1.00 86.19 82 GLN A O 1
ATOM 663 N N . LEU A 1 83 ? 5.714 0.145 -4.057 1.00 88.69 83 LEU A N 1
ATOM 664 C CA . LEU A 1 83 ? 5.493 -0.917 -3.078 1.00 88.69 83 LEU A CA 1
ATOM 665 C C . LEU A 1 83 ? 5.924 -0.508 -1.663 1.00 88.69 83 LEU A C 1
ATOM 667 O O . LEU A 1 83 ? 5.160 -0.711 -0.718 1.00 88.69 83 LEU A O 1
ATOM 671 N N . ILE A 1 84 ? 7.116 0.083 -1.509 1.00 88.81 84 ILE A N 1
ATOM 672 C CA . ILE A 1 84 ? 7.600 0.589 -0.213 1.00 88.81 84 ILE A CA 1
ATOM 673 C C . ILE A 1 84 ? 6.627 1.627 0.334 1.00 88.81 84 ILE A C 1
ATOM 675 O O . ILE A 1 84 ? 6.164 1.514 1.467 1.00 88.81 84 ILE A O 1
ATOM 679 N N . LYS A 1 85 ? 6.265 2.606 -0.493 1.00 85.94 85 LYS A N 1
ATOM 680 C CA . LYS A 1 85 ? 5.375 3.696 -0.103 1.00 85.94 85 LYS A CA 1
ATOM 681 C C . LYS A 1 85 ? 3.997 3.197 0.327 1.00 85.94 85 LYS A C 1
ATOM 683 O O . LYS A 1 85 ? 3.447 3.652 1.332 1.00 85.94 85 LYS A O 1
ATOM 688 N N . ALA A 1 86 ? 3.445 2.242 -0.415 1.00 88.12 86 ALA A N 1
ATOM 689 C CA . ALA A 1 86 ? 2.183 1.611 -0.074 1.00 88.12 86 ALA A CA 1
ATOM 690 C C . ALA A 1 86 ? 2.283 0.863 1.269 1.00 88.12 86 ALA A C 1
ATOM 692 O O . ALA A 1 86 ? 1.437 1.056 2.140 1.00 88.12 86 ALA A O 1
ATOM 693 N N . TYR A 1 87 ? 3.354 0.100 1.501 1.00 90.69 87 TYR A N 1
ATOM 694 C CA . TYR A 1 87 ? 3.588 -0.571 2.783 1.00 90.69 87 TYR A CA 1
ATOM 695 C C . TYR A 1 87 ? 3.718 0.413 3.951 1.00 90.69 87 TYR A C 1
ATOM 697 O O . TYR A 1 87 ? 3.048 0.241 4.967 1.00 90.69 87 TYR A O 1
ATOM 705 N N . GLU A 1 88 ? 4.523 1.468 3.818 1.00 88.12 88 GLU A N 1
ATOM 706 C CA . GLU A 1 88 ? 4.701 2.467 4.878 1.00 88.12 88 GLU A CA 1
ATOM 707 C C . GLU A 1 88 ? 3.406 3.206 5.219 1.00 88.12 88 GLU A C 1
ATOM 709 O O . GLU A 1 88 ? 3.176 3.536 6.385 1.00 88.12 88 GLU A O 1
ATOM 714 N N . THR A 1 89 ? 2.553 3.435 4.218 1.00 86.81 89 THR A N 1
ATOM 715 C CA . THR A 1 89 ? 1.233 4.043 4.407 1.00 86.81 89 THR A CA 1
ATOM 716 C C . THR A 1 89 ? 0.287 3.108 5.145 1.00 86.81 89 THR A C 1
ATOM 718 O O . THR A 1 89 ? -0.370 3.520 6.095 1.00 86.81 89 THR A O 1
ATOM 721 N N . LEU A 1 90 ? 0.202 1.851 4.705 1.00 86.94 90 LEU A N 1
ATOM 722 C CA . LEU A 1 90 ? -0.803 0.907 5.190 1.00 86.94 90 LEU A CA 1
ATOM 723 C C . LEU A 1 90 ? -0.424 0.262 6.528 1.00 86.94 90 LEU A C 1
ATOM 725 O O . LEU A 1 90 ? -1.312 -0.105 7.297 1.00 86.94 90 LEU A O 1
ATOM 729 N N . LYS A 1 91 ? 0.876 0.136 6.820 1.00 88.38 91 LYS A N 1
ATOM 730 C CA . LYS A 1 91 ? 1.390 -0.423 8.078 1.00 88.38 91 LYS A CA 1
ATOM 731 C C . LYS A 1 91 ? 1.037 0.439 9.287 1.00 88.38 91 LYS A C 1
ATOM 733 O O . LYS A 1 91 ? 0.777 -0.106 10.358 1.00 88.38 91 LYS A O 1
ATOM 738 N N . ASP A 1 92 ? 1.083 1.762 9.141 1.00 87.75 92 ASP A N 1
ATOM 739 C CA . ASP A 1 92 ? 0.764 2.681 10.230 1.00 87.75 92 ASP A CA 1
ATOM 740 C C . ASP A 1 92 ? -0.729 3.041 10.175 1.00 87.75 92 ASP A C 1
ATOM 742 O O . ASP A 1 92 ? -1.162 3.690 9.220 1.00 87.75 92 ASP A O 1
ATOM 746 N N . PRO A 1 93 ? -1.532 2.675 11.191 1.00 85.94 93 PRO A N 1
ATOM 747 C CA . PRO A 1 93 ? -2.960 2.974 11.204 1.00 85.94 93 PRO A CA 1
ATOM 748 C C . PRO A 1 93 ? -3.255 4.478 11.114 1.00 85.94 93 PRO A C 1
ATOM 750 O O . PRO A 1 93 ? -4.274 4.856 10.542 1.00 85.94 93 PRO A O 1
ATOM 753 N N . LYS A 1 94 ? -2.367 5.350 11.616 1.00 86.00 94 LYS A N 1
ATOM 754 C CA . LYS A 1 94 ? -2.523 6.804 11.472 1.00 86.00 94 LYS A CA 1
ATOM 755 C C . LYS A 1 94 ? -2.328 7.225 10.021 1.00 86.00 94 LYS A C 1
ATOM 757 O O . LYS A 1 94 ? -3.180 7.919 9.477 1.00 86.00 94 LYS A O 1
ATOM 762 N N . LYS A 1 95 ? -1.238 6.787 9.382 1.00 84.06 95 LYS A N 1
ATOM 763 C CA . LYS A 1 95 ? -0.953 7.107 7.972 1.00 84.06 95 LYS A CA 1
ATOM 764 C C . LYS A 1 95 ? -2.015 6.532 7.040 1.00 84.06 95 LYS A C 1
ATOM 766 O O . LYS A 1 95 ? -2.446 7.224 6.125 1.00 84.06 95 LYS A O 1
ATOM 771 N N . ARG A 1 96 ? -2.483 5.313 7.313 1.00 85.69 96 ARG A N 1
ATOM 772 C CA . ARG A 1 96 ? -3.586 4.666 6.601 1.00 85.69 96 ARG A CA 1
ATOM 773 C C . ARG A 1 96 ? -4.876 5.470 6.725 1.00 85.69 96 ARG A C 1
ATOM 775 O O . ARG A 1 96 ? -5.521 5.726 5.718 1.00 85.69 96 ARG A O 1
ATOM 782 N N . HIS A 1 97 ? -5.2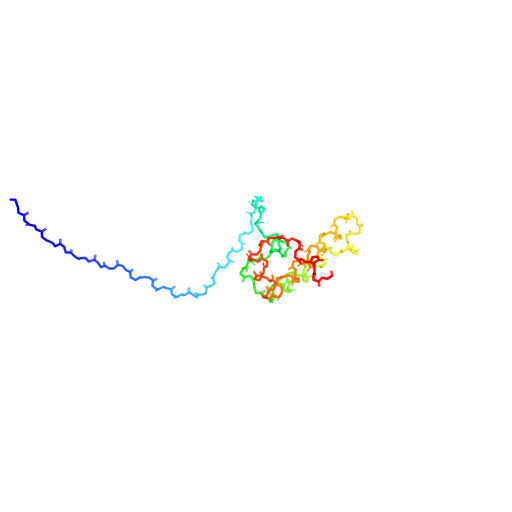14 5.927 7.929 1.00 83.88 97 HIS A N 1
ATOM 783 C CA . HIS A 1 97 ? -6.388 6.771 8.135 1.00 83.88 97 HIS A CA 1
ATOM 784 C C . HIS A 1 97 ? -6.274 8.112 7.400 1.00 83.88 97 HIS A C 1
ATOM 786 O O . HIS A 1 97 ? -7.219 8.519 6.732 1.00 83.88 97 HIS A O 1
ATOM 792 N N . LEU A 1 98 ? -5.109 8.770 7.462 1.00 81.75 98 LEU A N 1
ATOM 793 C CA . LEU A 1 98 ? -4.854 9.988 6.689 1.00 81.75 98 LEU A CA 1
ATOM 794 C C . LEU A 1 98 ? -4.983 9.734 5.186 1.00 81.75 98 LEU A C 1
ATOM 796 O O . LEU A 1 98 ? -5.604 10.528 4.496 1.00 81.75 98 LEU A O 1
ATOM 800 N N . TYR A 1 99 ? -4.440 8.629 4.682 1.00 80.31 99 TYR A N 1
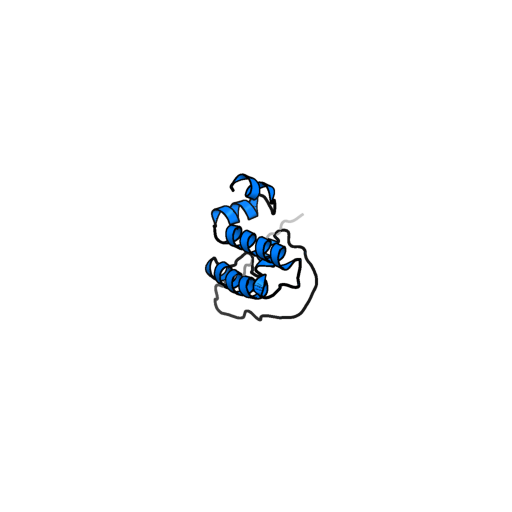ATOM 801 C CA . TYR A 1 99 ? -4.562 8.241 3.278 1.00 80.31 99 TYR A CA 1
ATOM 802 C C . TYR A 1 99 ? -6.017 7.993 2.864 1.00 80.31 99 TYR A C 1
ATOM 804 O O . TYR A 1 99 ? -6.454 8.436 1.803 1.00 80.31 99 TYR A O 1
ATOM 812 N N . ASP A 1 100 ? -6.790 7.326 3.720 1.00 80.75 100 ASP A N 1
ATOM 813 C CA . ASP A 1 100 ? -8.201 7.058 3.467 1.00 80.75 100 ASP A CA 1
ATOM 814 C C . ASP A 1 100 ? -9.057 8.343 3.512 1.00 80.75 100 ASP A C 1
ATOM 816 O O . ASP A 1 100 ? -10.060 8.410 2.800 1.00 80.75 100 ASP A O 1
ATOM 820 N N . LEU A 1 101 ? -8.656 9.357 4.296 1.00 80.50 101 LEU A N 1
ATOM 821 C CA . LEU A 1 101 ? -9.322 10.664 4.421 1.00 80.50 101 LEU A CA 1
ATOM 822 C C . LEU A 1 101 ? -8.927 11.675 3.333 1.00 80.50 101 LEU A C 1
ATOM 824 O O . LEU A 1 101 ? -9.795 12.323 2.753 1.00 80.50 101 LEU A O 1
ATOM 828 N N . ASN A 1 102 ? -7.629 11.843 3.073 1.00 71.38 102 ASN A N 1
ATOM 829 C CA . ASN A 1 102 ? -7.091 12.819 2.119 1.00 71.38 102 ASN A CA 1
ATOM 830 C C . ASN A 1 102 ? -7.116 12.318 0.669 1.00 71.38 102 ASN A C 1
ATOM 832 O O . ASN A 1 102 ? -6.790 13.073 -0.246 1.00 71.38 102 ASN A O 1
ATOM 836 N N . GLY A 1 103 ? -7.500 11.059 0.445 1.00 64.06 103 GLY A N 1
ATOM 837 C CA . GLY A 1 103 ? -7.341 10.415 -0.848 1.00 64.06 103 GLY A CA 1
ATOM 838 C C . GLY A 1 103 ? -5.866 10.214 -1.188 1.00 64.06 103 GLY A C 1
ATOM 839 O O . GLY A 1 103 ? -4.967 10.519 -0.407 1.00 64.06 103 GLY A O 1
ATOM 840 N N . SER A 1 104 ? -5.615 9.671 -2.375 1.00 58.12 104 SER A N 1
ATOM 841 C CA . SER A 1 104 ? -4.303 9.192 -2.829 1.00 58.12 104 SER A CA 1
ATOM 842 C C . SER A 1 104 ? -3.243 10.276 -3.074 1.00 58.12 104 SER A C 1
ATOM 844 O O . SER A 1 104 ? -2.355 10.086 -3.904 1.00 58.12 104 SER A O 1
ATOM 846 N N . ASP A 1 105 ? -3.346 11.419 -2.402 1.00 55.06 105 ASP A N 1
ATOM 847 C CA . ASP A 1 105 ? -2.515 12.579 -2.652 1.00 55.06 105 ASP A CA 1
ATOM 848 C C . ASP A 1 105 ? -1.090 12.361 -2.119 1.00 55.06 105 ASP A C 1
ATOM 850 O O . ASP A 1 105 ? -0.804 12.358 -0.918 1.00 55.06 105 ASP A O 1
ATOM 854 N N . ASP A 1 106 ? -0.179 12.154 -3.067 1.00 57.06 106 ASP A N 1
ATOM 855 C CA . ASP A 1 106 ? 1.263 12.035 -2.872 1.00 57.06 106 ASP A CA 1
ATOM 856 C C . ASP A 1 106 ? 1.868 13.278 -2.189 1.00 57.06 106 ASP A C 1
ATOM 858 O O . ASP A 1 106 ? 2.896 13.193 -1.513 1.00 57.06 106 ASP A O 1
ATOM 862 N N . ALA A 1 107 ? 1.207 14.437 -2.297 1.00 56.78 107 ALA A N 1
ATOM 863 C CA . ALA A 1 107 ? 1.713 15.711 -1.795 1.00 56.78 107 ALA A CA 1
ATOM 864 C C . ALA A 1 107 ? 1.980 15.731 -0.278 1.00 56.78 107 ALA A C 1
ATOM 866 O O . ALA A 1 107 ? 2.849 16.476 0.180 1.00 56.78 107 ALA A O 1
ATOM 867 N N . PHE A 1 108 ? 1.289 14.899 0.511 1.00 57.81 108 PHE A N 1
ATOM 868 C CA . PHE A 1 108 ? 1.522 14.818 1.955 1.00 57.81 108 PHE A CA 1
ATOM 869 C C . PHE A 1 108 ? 2.837 14.099 2.298 1.00 57.81 108 PHE A C 1
ATOM 871 O O . PHE A 1 108 ? 3.554 14.518 3.206 1.00 57.81 108 PHE A O 1
ATOM 878 N N . TYR A 1 109 ? 3.208 13.060 1.543 1.00 56.53 109 TYR A N 1
ATOM 879 C CA . TYR A 1 109 ? 4.401 12.252 1.822 1.00 56.53 109 TYR A CA 1
ATOM 880 C C . TYR A 1 109 ? 5.708 13.016 1.595 1.00 56.53 109 TYR A C 1
ATOM 882 O O . TYR A 1 109 ? 6.650 12.849 2.366 1.00 56.53 109 TYR A O 1
ATOM 890 N N . LYS A 1 110 ? 5.742 13.923 0.611 1.00 56.66 110 LYS A N 1
ATOM 891 C CA . LYS A 1 110 ? 6.907 14.780 0.324 1.00 56.66 110 LYS A CA 1
ATOM 892 C C . LYS A 1 110 ? 7.207 15.843 1.384 1.00 56.66 110 LYS A C 1
ATOM 894 O O . LYS A 1 110 ? 8.235 16.501 1.290 1.00 56.66 110 LYS A O 1
ATOM 899 N N . ARG A 1 111 ? 6.305 16.076 2.343 1.00 55.16 111 ARG A N 1
ATOM 900 C CA . ARG A 1 111 ? 6.465 17.132 3.357 1.00 55.16 111 ARG A CA 1
ATOM 901 C C . ARG A 1 111 ? 6.954 16.609 4.709 1.00 55.16 111 ARG A C 1
ATOM 903 O O . ARG A 1 111 ? 7.324 17.411 5.561 1.00 55.16 111 ARG A O 1
ATOM 910 N N . ILE A 1 112 ? 6.930 15.292 4.913 1.00 56.19 112 ILE A N 1
ATOM 911 C CA . ILE A 1 112 ? 7.261 14.647 6.194 1.00 56.19 112 ILE A CA 1
ATOM 912 C C . ILE A 1 112 ? 8.653 13.974 6.157 1.00 56.19 112 ILE A C 1
ATOM 914 O O . ILE A 1 112 ? 9.158 13.597 7.212 1.00 56.19 112 ILE A O 1
ATOM 918 N N . TYR A 1 113 ? 9.284 13.858 4.981 1.00 40.44 113 TYR A N 1
ATOM 919 C CA . TYR A 1 113 ? 10.618 13.276 4.782 1.00 40.44 113 TYR A CA 1
ATOM 920 C C . TYR A 1 113 ? 11.517 14.202 3.967 1.00 40.44 113 TYR A C 1
ATOM 922 O O . TYR A 1 113 ? 11.022 14.735 2.948 1.00 40.44 113 TYR A O 1
#

InterPro domains:
  IPR001623 DnaJ domain [PF00226] (39-100)
  IPR001623 DnaJ domain [PR00625] (40-58)
  IPR001623 DnaJ domain [PR00625] (58-73)
  IPR001623 DnaJ domain [PR00625] (75-95)
  IPR001623 DnaJ domain [PS50076] (38-103)
  IPR001623 DnaJ domain [SM00271] (37-95)
  IPR001623 DnaJ domain [cd06257] (39-92)
  IPR036869 Chaperone J-domain superfamily [G3DSA:1.10.287.110] (21-111)
  IPR036869 Chaperone J-domain superfamily [SSF46565] (33-104)

Organism: NCBI:txid2496275